Protein AF-A0A9X0DB29-F1 (afdb_monomer_lite)

Sequence (107 aa):
MKWLYVLFLCGLVLAENPDENEGIDDPDAYEGDMILTAAQRMAAEMGLDVDNPLGRGSTKNRQWPGGVMPYVVDSSLSRDSKAMAAIRAGMEEWTSKNLHHLQEKDK

Structure (mmCIF, N/CA/C/O backbone):
data_AF-A0A9X0DB29-F1
#
_entry.id   AF-A0A9X0DB29-F1
#
loop_
_atom_site.group_PDB
_atom_site.id
_atom_site.type_symbol
_atom_site.label_atom_id
_atom_site.label_alt_id
_atom_site.label_comp_id
_atom_site.label_asym_id
_atom_site.label_entity_id
_atom_site.label_seq_id
_atom_site.pdbx_PDB_ins_code
_atom_site.Cartn_x
_atom_site.Cartn_y
_atom_site.Cartn_z
_atom_site.occupancy
_atom_site.B_iso_or_equiv
_atom_site.auth_seq_id
_atom_site.auth_comp_id
_atom_site.auth_asym_id
_atom_site.auth_atom_id
_atom_site.pdbx_PDB_model_num
ATOM 1 N N . MET A 1 1 ? 35.358 18.752 32.724 1.00 56.19 1 MET A N 1
ATOM 2 C CA . MET A 1 1 ? 34.546 19.458 31.704 1.00 56.19 1 MET A CA 1
ATOM 3 C C . MET A 1 1 ? 34.746 18.956 30.269 1.00 56.19 1 MET A C 1
ATOM 5 O O . MET A 1 1 ? 33.756 18.856 29.568 1.00 56.19 1 MET A O 1
ATOM 9 N N . LYS A 1 2 ? 35.957 18.587 29.812 1.00 53.88 2 LYS A N 1
ATOM 10 C CA . LYS A 1 2 ? 36.180 18.052 28.442 1.00 53.88 2 LYS A CA 1
ATOM 11 C C . LYS A 1 2 ? 35.615 16.641 28.186 1.00 53.88 2 LYS A C 1
ATOM 13 O O . LYS A 1 2 ? 35.220 16.340 27.071 1.00 53.88 2 LYS A O 1
ATOM 18 N N . TRP A 1 3 ? 35.512 15.815 29.226 1.00 56.16 3 TRP A N 1
ATOM 19 C CA . TRP A 1 3 ? 35.056 14.419 29.140 1.00 56.16 3 TRP A CA 1
ATOM 20 C C . TRP A 1 3 ? 33.531 14.251 29.002 1.00 56.16 3 TRP A C 1
ATOM 22 O O . TRP A 1 3 ? 33.073 13.212 28.545 1.00 56.16 3 TRP A O 1
ATOM 32 N N . LEU A 1 4 ? 32.742 15.280 29.337 1.00 58.19 4 LEU A N 1
ATOM 33 C CA . LEU A 1 4 ? 31.280 15.257 29.178 1.00 58.19 4 LEU A CA 1
ATOM 34 C C . LEU A 1 4 ? 30.856 15.308 27.702 1.00 58.19 4 LEU A C 1
ATOM 36 O O . LEU A 1 4 ? 29.871 14.682 27.327 1.00 58.19 4 LEU A O 1
ATOM 40 N N . TYR A 1 5 ? 31.634 15.982 26.853 1.00 59.75 5 TYR A N 1
ATOM 41 C CA . TYR A 1 5 ? 31.369 16.048 25.414 1.00 59.75 5 TYR A CA 1
ATOM 42 C C . TYR A 1 5 ? 31.580 14.701 24.711 1.00 59.75 5 TYR A C 1
ATOM 44 O O . TYR A 1 5 ? 30.865 14.392 23.765 1.00 59.75 5 TYR A O 1
ATOM 52 N N . VAL A 1 6 ? 32.515 13.876 25.198 1.00 60.16 6 VAL A N 1
ATOM 53 C CA . VAL A 1 6 ? 32.784 12.538 24.642 1.00 60.16 6 VAL A CA 1
ATOM 54 C C . VAL A 1 6 ? 31.621 11.585 24.926 1.00 60.16 6 VAL A C 1
ATOM 56 O O . VAL A 1 6 ? 31.179 10.880 24.027 1.00 60.16 6 VAL A O 1
ATOM 59 N N . LEU A 1 7 ? 31.060 11.619 26.140 1.00 59.50 7 LEU A N 1
ATOM 60 C CA . LEU A 1 7 ? 29.885 10.812 26.492 1.00 59.50 7 LEU A CA 1
ATOM 61 C C . LEU A 1 7 ? 28.634 11.231 25.702 1.00 59.50 7 LEU A C 1
ATOM 63 O O . LEU A 1 7 ? 27.856 10.373 25.295 1.00 59.50 7 LEU A O 1
ATOM 67 N N . PHE A 1 8 ? 28.471 12.530 25.431 1.00 57.03 8 PHE A N 1
ATOM 68 C CA . PHE A 1 8 ? 27.362 13.039 24.619 1.00 57.03 8 PHE A CA 1
ATOM 69 C C . PHE A 1 8 ? 27.485 12.645 23.134 1.00 57.03 8 PHE A C 1
ATOM 71 O O . PHE A 1 8 ? 26.487 12.318 22.501 1.00 57.03 8 PHE A O 1
ATOM 78 N N . LEU A 1 9 ? 28.708 12.606 22.588 1.00 56.28 9 LEU A N 1
ATOM 79 C CA . LEU A 1 9 ? 28.974 12.151 21.216 1.00 56.28 9 LEU A CA 1
ATOM 80 C C . LEU A 1 9 ? 28.841 10.628 21.047 1.00 56.28 9 LEU A C 1
ATOM 82 O O . LEU A 1 9 ? 28.394 10.180 19.997 1.00 56.28 9 LEU A O 1
ATOM 86 N N . CYS A 1 10 ? 29.167 9.830 22.069 1.00 55.03 10 CYS A N 1
ATOM 87 C CA . CYS A 1 10 ? 28.974 8.375 22.030 1.00 55.03 10 CYS A CA 1
ATOM 88 C C . CYS A 1 10 ? 27.499 7.951 22.166 1.00 55.03 10 CYS A C 1
ATOM 90 O O . CYS A 1 10 ? 27.112 6.936 21.595 1.00 55.03 10 CYS A O 1
ATOM 92 N N . GLY A 1 11 ? 26.668 8.718 22.883 1.00 53.62 11 GLY A N 1
ATOM 93 C CA . GLY A 1 11 ? 25.247 8.393 23.074 1.00 53.62 11 GLY A CA 1
ATOM 94 C C . GLY A 1 11 ? 24.382 8.521 21.812 1.00 53.62 11 GLY A C 1
ATOM 95 O O . GLY A 1 11 ? 23.358 7.856 21.710 1.00 53.62 11 GLY A O 1
ATOM 96 N N . LEU A 1 12 ? 24.807 9.326 20.831 1.00 51.84 12 LEU A N 1
ATOM 97 C CA . LEU A 1 12 ? 24.099 9.524 19.557 1.00 51.84 12 LEU A CA 1
ATOM 98 C C . LEU A 1 12 ? 24.255 8.352 18.570 1.00 51.84 12 LEU A C 1
ATOM 100 O O . LEU A 1 12 ? 23.479 8.260 17.628 1.00 51.84 12 LEU A O 1
ATOM 104 N N . VAL A 1 13 ? 25.227 7.457 18.781 1.00 53.69 13 VAL A N 1
ATOM 105 C CA . VAL A 1 13 ? 25.532 6.337 17.865 1.00 53.69 13 VAL A CA 1
ATOM 106 C C . VAL A 1 13 ? 24.691 5.081 18.160 1.00 53.69 13 VAL A C 1
ATOM 108 O O . VAL A 1 13 ? 24.677 4.161 17.354 1.00 53.69 13 VAL A O 1
ATOM 111 N N . LEU A 1 14 ? 23.957 5.037 19.279 1.00 52.94 14 LEU A N 1
ATOM 112 C CA . LEU A 1 14 ? 23.179 3.858 19.702 1.00 52.94 14 LEU A CA 1
ATOM 113 C C . LEU A 1 14 ? 21.668 3.962 19.443 1.00 52.94 14 LEU A C 1
ATOM 115 O O . LEU A 1 14 ? 20.920 3.084 19.862 1.00 52.94 14 LEU A O 1
ATOM 119 N N . ALA A 1 15 ? 21.201 5.012 18.766 1.00 53.09 15 ALA A N 1
ATOM 120 C CA . ALA A 1 15 ? 19.841 5.043 18.237 1.00 53.09 15 ALA A CA 1
ATOM 121 C C . ALA A 1 15 ? 19.812 4.256 16.918 1.00 53.09 15 ALA A C 1
ATOM 123 O O . ALA A 1 15 ? 19.763 4.836 15.835 1.00 53.09 15 ALA A O 1
ATOM 124 N N . GLU A 1 16 ? 19.932 2.934 17.018 1.00 56.56 16 GLU A N 1
ATOM 125 C CA . GLU A 1 16 ? 19.624 2.041 15.906 1.00 56.56 16 GLU A CA 1
ATOM 126 C C . GLU A 1 16 ? 18.124 2.179 15.635 1.00 56.56 16 GLU A C 1
ATOM 128 O O . GLU A 1 16 ? 17.301 2.055 16.546 1.00 56.56 16 GLU A O 1
ATOM 133 N N . ASN A 1 17 ? 17.774 2.571 14.411 1.00 60.53 17 ASN A N 1
ATOM 134 C CA . ASN A 1 17 ? 16.380 2.601 13.996 1.00 60.53 17 ASN A CA 1
ATOM 135 C C . ASN A 1 17 ? 15.931 1.134 14.010 1.00 60.53 17 ASN A C 1
ATOM 137 O O . ASN A 1 17 ? 16.590 0.350 13.323 1.00 60.53 17 ASN A O 1
ATOM 141 N N . PRO A 1 18 ? 14.922 0.737 14.810 1.00 61.25 18 PRO A N 1
ATOM 142 C CA . PRO A 1 18 ? 14.460 -0.643 14.783 1.00 61.25 18 PRO A CA 1
ATOM 143 C C . PRO A 1 18 ? 14.124 -0.981 13.333 1.00 61.25 18 PRO A C 1
ATOM 145 O O . PRO A 1 18 ? 13.443 -0.196 12.666 1.00 61.25 18 PRO A O 1
ATOM 148 N N . ASP A 1 19 ? 14.685 -2.082 12.836 1.00 67.38 19 ASP A N 1
ATOM 149 C CA . ASP A 1 19 ? 14.372 -2.558 11.496 1.00 67.38 19 ASP A CA 1
ATOM 150 C C . ASP A 1 19 ? 12.856 -2.775 11.442 1.00 67.38 19 ASP A C 1
ATOM 152 O O . ASP A 1 19 ? 12.293 -3.473 12.288 1.00 67.38 19 ASP A O 1
ATOM 156 N N . GLU A 1 20 ? 12.181 -2.136 10.485 1.00 65.94 20 GLU A N 1
ATOM 157 C CA . GLU A 1 20 ? 10.734 -2.285 10.289 1.00 65.94 20 GLU A CA 1
ATOM 158 C C . GLU A 1 20 ? 10.350 -3.760 10.083 1.00 65.94 20 GLU A C 1
ATOM 160 O O . GLU A 1 20 ? 9.234 -4.167 10.408 1.00 65.94 20 GLU A O 1
ATOM 165 N N . ASN A 1 21 ? 11.314 -4.572 9.640 1.00 67.25 21 ASN A N 1
ATOM 166 C CA . ASN A 1 21 ? 11.162 -5.989 9.357 1.00 67.25 21 ASN A CA 1
ATOM 167 C C . ASN A 1 21 ? 11.760 -6.905 10.432 1.00 67.25 21 ASN A C 1
ATOM 169 O O . ASN A 1 21 ? 11.962 -8.095 10.180 1.00 67.25 21 ASN A O 1
ATOM 173 N N . GLU A 1 22 ? 12.069 -6.395 11.629 1.00 72.44 22 GLU A N 1
ATOM 174 C CA . GLU A 1 22 ? 12.617 -7.224 12.704 1.00 72.44 22 GLU A CA 1
ATOM 175 C C . GLU A 1 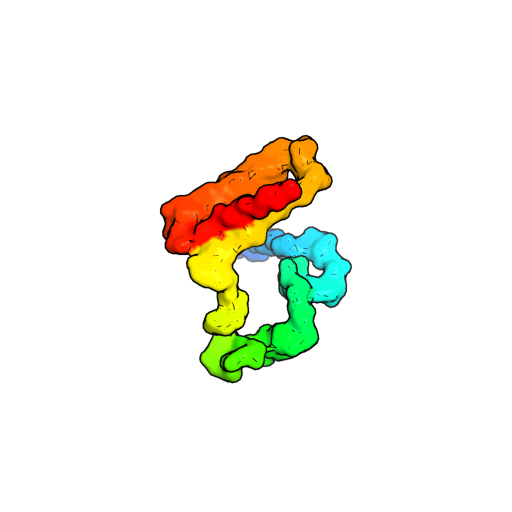22 ? 11.665 -8.397 13.030 1.00 72.44 22 GLU A C 1
ATOM 177 O O . GLU A 1 22 ? 10.541 -8.219 13.501 1.00 72.44 22 GLU A O 1
ATOM 182 N N . GLY A 1 23 ? 12.119 -9.627 12.760 1.00 73.12 23 GLY A N 1
ATOM 183 C CA . GLY A 1 23 ? 11.337 -10.853 12.961 1.00 73.12 23 GLY A CA 1
ATOM 184 C C . GLY A 1 23 ? 10.423 -11.258 11.796 1.00 73.12 23 GLY A C 1
ATOM 185 O O . GLY A 1 23 ? 9.742 -12.281 11.907 1.00 73.12 23 GLY A O 1
ATOM 186 N N . ILE A 1 24 ? 10.417 -10.512 10.685 1.00 72.31 24 ILE A N 1
ATOM 187 C CA . ILE A 1 24 ? 9.764 -10.908 9.432 1.00 72.31 24 ILE A CA 1
ATOM 188 C C . ILE A 1 24 ? 10.780 -11.676 8.584 1.00 72.31 24 ILE A C 1
ATOM 190 O O . ILE A 1 24 ? 11.591 -11.094 7.873 1.00 72.31 24 ILE A O 1
ATOM 194 N N . ASP A 1 25 ? 10.732 -13.004 8.678 1.00 77.75 25 ASP A N 1
ATOM 195 C CA . ASP A 1 25 ? 11.640 -13.914 7.966 1.00 77.75 25 ASP A CA 1
ATOM 196 C C . ASP A 1 25 ? 10.888 -14.629 6.826 1.00 77.75 25 ASP A C 1
ATOM 198 O O . ASP A 1 25 ? 10.845 -15.858 6.742 1.00 77.75 25 ASP A O 1
ATOM 202 N N . ASP A 1 26 ? 10.196 -13.847 5.987 1.00 84.88 26 ASP A N 1
ATOM 203 C CA . ASP A 1 26 ? 9.538 -14.355 4.780 1.00 84.88 26 ASP A CA 1
ATOM 204 C C . ASP A 1 26 ? 10.517 -14.290 3.593 1.00 84.88 26 ASP A C 1
ATOM 206 O O . ASP A 1 26 ? 10.796 -13.197 3.088 1.00 84.88 26 ASP A O 1
ATOM 210 N N . PRO A 1 27 ? 11.047 -15.433 3.112 1.00 84.00 27 PRO A N 1
ATOM 211 C CA . PRO A 1 27 ? 11.998 -15.445 2.003 1.00 84.00 27 PRO A CA 1
ATOM 212 C C . PRO A 1 27 ? 11.383 -14.988 0.672 1.00 84.00 27 PRO A C 1
ATOM 214 O O . PRO A 1 27 ? 12.125 -14.625 -0.246 1.00 84.00 27 PRO A O 1
ATOM 217 N N . ASP A 1 28 ? 10.052 -14.999 0.549 1.00 88.06 28 ASP A N 1
ATOM 218 C CA . ASP A 1 28 ? 9.351 -14.562 -0.657 1.00 88.06 28 ASP A CA 1
ATOM 219 C C . ASP A 1 28 ? 9.095 -13.045 -0.663 1.00 88.06 28 ASP A C 1
ATOM 221 O O . ASP A 1 28 ? 8.841 -12.465 -1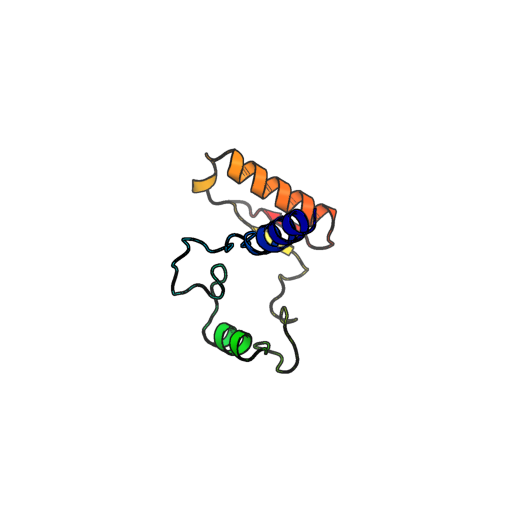.731 1.00 88.06 28 ASP A O 1
ATOM 225 N N . ALA A 1 29 ? 9.240 -12.377 0.487 1.00 89.19 29 ALA A N 1
ATOM 226 C CA . ALA A 1 29 ? 9.150 -10.929 0.597 1.00 89.19 29 ALA A CA 1
ATOM 227 C C . ALA A 1 29 ? 10.399 -10.241 0.016 1.00 89.19 29 ALA A C 1
ATOM 229 O O . ALA A 1 29 ? 11.531 -10.728 0.051 1.00 89.19 29 ALA A O 1
ATOM 230 N N . TYR A 1 30 ? 10.195 -9.105 -0.632 1.00 86.00 30 TYR A N 1
ATOM 231 C CA . TYR A 1 30 ? 11.238 -8.188 -1.071 1.00 86.00 30 TYR A CA 1
ATOM 232 C C . TYR A 1 30 ? 11.229 -7.000 -0.113 1.00 86.00 30 TYR A C 1
ATOM 234 O O . TYR A 1 30 ? 10.153 -6.492 0.181 1.00 86.00 30 TYR A O 1
ATOM 242 N N . GLU A 1 31 ? 12.401 -6.607 0.397 1.00 84.81 31 GLU A N 1
ATOM 243 C CA . GLU A 1 31 ? 12.542 -5.560 1.430 1.00 84.81 31 GLU A CA 1
ATOM 244 C C . GLU A 1 31 ? 11.682 -5.796 2.693 1.00 84.81 31 GLU A C 1
ATOM 246 O O . GLU A 1 31 ? 11.503 -4.882 3.483 1.00 84.81 31 GLU A O 1
ATOM 251 N N . GLY A 1 32 ? 11.206 -7.030 2.907 1.00 86.69 32 GLY A N 1
ATOM 252 C CA . GLY A 1 32 ? 10.456 -7.470 4.089 1.00 86.69 32 GLY A CA 1
ATOM 253 C C . GLY A 1 32 ? 8.930 -7.323 4.019 1.00 86.69 32 GLY A C 1
ATOM 254 O O . GLY A 1 32 ? 8.237 -8.026 4.747 1.00 86.69 32 GLY A O 1
ATOM 255 N N . ASP A 1 33 ? 8.382 -6.523 3.099 1.00 85.62 33 ASP A N 1
ATOM 256 C CA . ASP A 1 33 ? 6.949 -6.174 3.088 1.00 85.62 33 ASP A CA 1
ATOM 257 C C . ASP A 1 33 ? 6.255 -6.285 1.711 1.00 85.62 33 ASP A C 1
ATOM 259 O O . ASP A 1 33 ? 5.031 -6.148 1.609 1.00 85.62 33 ASP A O 1
ATOM 263 N N . MET A 1 34 ? 6.999 -6.581 0.639 1.00 87.56 34 MET A N 1
ATOM 264 C CA . MET A 1 34 ? 6.457 -6.662 -0.721 1.00 87.56 34 MET A CA 1
ATOM 265 C C . MET A 1 34 ? 6.543 -8.064 -1.324 1.00 87.56 34 MET A C 1
ATOM 267 O O . MET A 1 34 ? 7.623 -8.619 -1.502 1.00 87.56 34 MET A O 1
ATOM 271 N N . ILE A 1 35 ? 5.413 -8.592 -1.799 1.00 90.69 35 ILE A N 1
ATOM 272 C CA . ILE A 1 35 ? 5.407 -9.781 -2.664 1.00 90.69 35 ILE A CA 1
ATOM 273 C C . ILE A 1 35 ? 5.526 -9.344 -4.126 1.00 90.69 35 ILE A C 1
ATOM 275 O O . ILE A 1 35 ? 4.604 -8.758 -4.699 1.00 90.69 35 ILE A O 1
ATOM 279 N N . LEU A 1 36 ? 6.671 -9.644 -4.742 1.00 88.50 36 LEU A N 1
ATOM 280 C CA . LEU A 1 36 ? 6.983 -9.271 -6.122 1.00 88.50 36 LEU A CA 1
ATOM 281 C C . LEU A 1 36 ? 7.012 -10.486 -7.049 1.00 88.50 36 LEU A C 1
ATOM 283 O O . LEU A 1 36 ? 7.519 -11.552 -6.704 1.00 88.50 36 LEU A O 1
ATOM 287 N N . THR A 1 37 ? 6.563 -10.300 -8.291 1.00 89.25 37 THR A N 1
ATOM 288 C CA . THR A 1 37 ? 6.903 -11.249 -9.362 1.00 89.25 37 THR A CA 1
ATOM 289 C C . THR A 1 37 ? 8.413 -11.235 -9.628 1.00 89.25 37 THR A C 1
ATOM 291 O O . THR A 1 37 ? 9.082 -10.226 -9.400 1.00 89.25 37 THR A O 1
ATOM 294 N N . ALA A 1 38 ? 8.959 -12.316 -10.194 1.00 89.56 38 ALA A N 1
ATOM 295 C CA . ALA A 1 38 ? 10.390 -12.406 -10.507 1.00 89.56 38 ALA A CA 1
ATOM 296 C C . ALA A 1 38 ? 10.899 -11.232 -11.373 1.00 89.56 38 ALA A C 1
ATOM 298 O O . ALA A 1 38 ? 11.989 -10.716 -11.142 1.00 89.56 38 ALA A O 1
ATOM 299 N N . ALA A 1 39 ? 10.091 -10.767 -12.334 1.00 86.31 39 ALA A N 1
ATOM 300 C CA . ALA A 1 39 ? 10.438 -9.626 -13.180 1.00 86.31 39 ALA A CA 1
ATOM 301 C C . ALA A 1 39 ? 10.459 -8.295 -12.405 1.00 86.31 39 ALA A C 1
ATOM 303 O O . ALA A 1 39 ? 11.344 -7.475 -12.629 1.00 86.31 39 ALA A O 1
ATOM 304 N N . GLN A 1 40 ? 9.514 -8.087 -11.479 1.00 86.81 40 GLN A N 1
ATOM 305 C CA . GLN A 1 40 ? 9.492 -6.906 -10.605 1.00 86.81 40 GLN A CA 1
ATOM 306 C C . GLN A 1 40 ? 10.688 -6.880 -9.660 1.00 86.81 40 GLN A C 1
ATOM 308 O O . GLN A 1 40 ? 11.329 -5.841 -9.540 1.00 86.81 40 GLN A O 1
ATOM 313 N N . ARG A 1 41 ? 11.015 -8.022 -9.047 1.00 88.00 41 ARG A N 1
ATOM 314 C CA . ARG A 1 41 ? 12.178 -8.157 -8.164 1.00 88.00 41 ARG A CA 1
ATOM 315 C C . ARG A 1 41 ? 13.475 -7.836 -8.904 1.00 88.00 41 ARG A C 1
ATOM 317 O O . ARG A 1 41 ? 14.231 -6.979 -8.466 1.00 88.00 41 ARG A O 1
ATOM 324 N N . MET A 1 42 ? 13.673 -8.440 -10.078 1.00 87.81 42 MET A N 1
ATOM 325 C CA . MET A 1 42 ? 14.847 -8.172 -10.910 1.00 87.81 42 MET A CA 1
ATOM 326 C C . MET A 1 42 ? 14.941 -6.689 -11.310 1.00 87.81 42 MET A C 1
ATOM 328 O O . MET A 1 42 ? 16.018 -6.101 -11.256 1.00 87.81 42 MET A O 1
ATOM 332 N N . ALA A 1 43 ? 13.823 -6.065 -11.698 1.00 84.56 43 ALA A N 1
ATOM 333 C CA . ALA A 1 43 ? 13.805 -4.642 -12.028 1.00 84.56 43 ALA A CA 1
ATOM 334 C C . ALA A 1 43 ? 14.177 -3.773 -10.813 1.00 84.56 43 ALA A C 1
ATOM 336 O O . ALA A 1 43 ? 15.042 -2.906 -10.941 1.00 84.56 43 ALA A O 1
ATOM 337 N N . ALA A 1 44 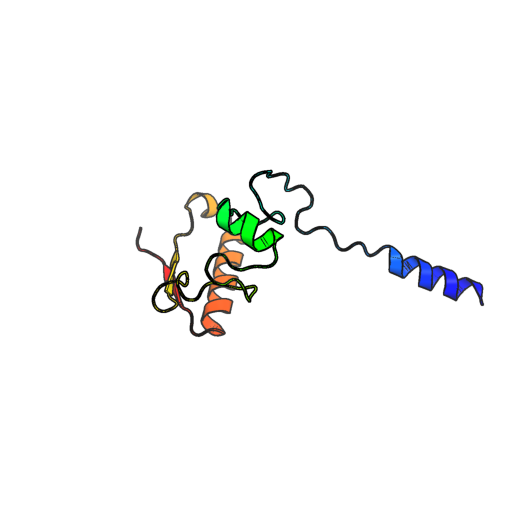? 13.603 -4.048 -9.637 1.00 84.75 44 ALA A N 1
ATOM 338 C CA . ALA A 1 44 ? 13.890 -3.322 -8.401 1.00 84.75 44 ALA A CA 1
ATOM 339 C C . ALA A 1 44 ? 15.378 -3.406 -8.007 1.00 84.75 44 ALA A C 1
ATOM 341 O O . ALA A 1 44 ? 16.005 -2.371 -7.755 1.00 84.75 44 ALA A O 1
ATOM 342 N N . GLU A 1 45 ? 15.965 -4.607 -8.062 1.00 86.06 45 GLU A N 1
ATOM 343 C CA . GLU A 1 45 ? 17.385 -4.858 -7.769 1.00 86.06 45 GLU A CA 1
ATOM 344 C C . GLU A 1 45 ? 18.324 -4.116 -8.732 1.00 86.06 45 GLU A C 1
ATOM 346 O O . GLU A 1 45 ? 19.370 -3.606 -8.330 1.00 86.06 45 GLU A O 1
ATOM 351 N N . MET A 1 46 ? 17.935 -3.991 -10.004 1.00 84.75 46 MET A N 1
ATOM 352 C CA . MET A 1 46 ? 18.690 -3.234 -11.008 1.00 84.75 46 MET A CA 1
ATOM 353 C C . MET A 1 46 ? 18.417 -1.720 -10.967 1.00 84.75 46 MET A C 1
ATOM 355 O O . MET A 1 46 ? 19.010 -0.966 -11.740 1.00 84.75 46 MET A O 1
ATOM 359 N N . GLY A 1 47 ? 17.535 -1.253 -10.076 1.00 78.44 47 GLY A N 1
ATOM 360 C CA . GLY A 1 47 ? 17.123 0.148 -9.991 1.00 78.44 47 GLY A CA 1
ATOM 361 C C . GLY A 1 47 ? 16.301 0.631 -11.187 1.00 78.44 47 GLY A C 1
ATOM 362 O O . GLY A 1 47 ? 16.343 1.817 -11.518 1.00 78.44 47 GLY A O 1
ATOM 363 N N . LEU A 1 48 ? 15.584 -0.291 -11.824 1.00 77.19 48 LEU A N 1
ATOM 364 C CA . LEU A 1 48 ? 14.746 -0.098 -13.000 1.00 77.19 48 LEU A CA 1
ATOM 365 C C . LEU A 1 48 ? 13.262 -0.239 -12.633 1.00 77.19 48 LEU A C 1
ATOM 367 O O . LEU A 1 48 ? 12.902 -0.662 -11.534 1.00 77.19 48 LEU A O 1
ATOM 371 N N . ASP A 1 49 ? 12.399 0.058 -13.596 1.00 73.69 49 ASP A N 1
ATOM 372 C CA . ASP A 1 49 ? 10.979 -0.265 -13.562 1.00 73.69 49 ASP A CA 1
ATOM 373 C C . ASP A 1 49 ? 10.683 -1.323 -14.644 1.00 73.69 49 ASP A C 1
ATOM 375 O O . ASP A 1 49 ? 11.295 -1.324 -15.715 1.00 73.69 49 ASP A O 1
ATOM 379 N N . VAL A 1 50 ? 9.759 -2.249 -14.364 1.00 70.44 50 VAL A N 1
ATOM 380 C CA . VAL A 1 50 ? 9.443 -3.408 -15.223 1.00 70.44 50 VAL A CA 1
ATOM 381 C C . VAL A 1 50 ? 9.048 -2.976 -16.627 1.00 70.44 50 VAL A C 1
ATOM 383 O O . VAL A 1 50 ? 9.397 -3.641 -17.600 1.00 70.44 50 VAL A O 1
ATOM 386 N N . ASP A 1 51 ? 8.346 -1.847 -16.722 1.00 72.06 51 ASP A N 1
ATOM 387 C CA . ASP A 1 51 ? 7.842 -1.321 -17.987 1.00 72.06 51 ASP A CA 1
ATOM 388 C C . ASP A 1 51 ? 8.590 -0.032 -18.418 1.00 72.06 51 ASP A C 1
ATOM 390 O O . ASP A 1 51 ? 8.258 0.553 -19.452 1.00 72.06 51 ASP A O 1
ATOM 394 N N . ASN A 1 52 ? 9.596 0.428 -17.654 1.00 68.38 52 ASN A N 1
ATOM 395 C CA . ASN A 1 52 ? 10.376 1.634 -17.959 1.00 68.38 52 ASN A CA 1
ATOM 396 C C . ASN A 1 52 ? 11.844 1.538 -17.473 1.00 68.38 52 ASN A C 1
ATOM 398 O O . ASN A 1 52 ? 12.127 1.680 -16.285 1.00 68.38 52 ASN A O 1
ATOM 402 N N . PRO A 1 53 ? 12.828 1.421 -18.379 1.00 66.56 53 PRO A N 1
ATOM 403 C CA . PRO A 1 53 ? 14.235 1.267 -18.005 1.00 66.56 53 PRO A CA 1
ATOM 404 C C . PRO A 1 53 ? 14.895 2.541 -17.434 1.00 66.56 53 PRO A C 1
ATOM 406 O O . PRO A 1 53 ? 16.082 2.517 -17.127 1.00 66.56 53 PRO A O 1
ATOM 409 N N . LEU A 1 54 ? 14.178 3.666 -17.315 1.00 64.75 54 LEU A N 1
ATOM 410 C CA . LEU A 1 54 ? 14.724 4.951 -16.847 1.00 64.75 54 LEU A CA 1
ATOM 411 C C . LEU A 1 54 ? 13.929 5.564 -15.680 1.00 64.75 54 LEU A C 1
ATOM 413 O O . LEU A 1 54 ? 13.733 6.779 -15.629 1.00 64.75 54 LEU A O 1
ATOM 417 N N . GLY A 1 55 ? 13.459 4.758 -14.726 1.00 61.16 55 GLY A N 1
ATOM 418 C CA . GLY A 1 55 ? 12.818 5.291 -13.523 1.00 61.16 55 GLY A CA 1
ATOM 419 C C . GLY A 1 55 ? 12.627 4.274 -12.405 1.00 61.16 55 GLY A C 1
ATOM 420 O O . GLY A 1 55 ? 12.644 3.073 -12.637 1.00 61.16 55 GLY A O 1
ATOM 421 N N . ARG A 1 56 ? 12.417 4.789 -11.190 1.00 60.38 56 ARG A N 1
ATOM 422 C CA . ARG A 1 56 ? 11.854 4.058 -10.049 1.00 60.38 56 ARG A CA 1
ATOM 423 C C . ARG A 1 56 ? 10.435 4.586 -9.823 1.00 60.38 56 ARG A C 1
ATOM 425 O O . ARG A 1 56 ? 10.259 5.803 -9.762 1.00 60.38 56 ARG A O 1
ATOM 432 N N . GLY A 1 57 ? 9.435 3.713 -9.719 1.00 62.69 57 GLY A N 1
ATOM 433 C CA . GLY A 1 57 ? 8.062 4.114 -9.392 1.00 62.69 57 GLY A CA 1
ATOM 434 C C . GLY A 1 57 ? 6.974 3.225 -9.994 1.00 62.69 57 GLY A C 1
ATOM 435 O O . GLY A 1 57 ? 7.252 2.277 -10.717 1.00 62.69 57 GLY A O 1
ATOM 436 N N . SER A 1 58 ? 5.716 3.552 -9.679 1.00 59.88 58 SER A N 1
ATOM 437 C CA . SER A 1 58 ? 4.535 2.881 -10.234 1.00 59.88 58 SER A CA 1
ATOM 438 C C . SER A 1 58 ? 4.468 3.060 -11.750 1.00 59.88 58 SER A C 1
ATOM 440 O O . SER A 1 58 ? 4.404 4.184 -12.255 1.00 59.88 58 SER A O 1
ATOM 442 N N . THR A 1 59 ? 4.356 1.949 -12.470 1.00 67.56 59 THR A N 1
ATOM 443 C CA . THR A 1 59 ? 4.084 1.930 -13.909 1.00 67.56 59 THR A CA 1
ATOM 444 C C . THR A 1 59 ? 2.742 2.604 -14.204 1.00 67.56 59 THR A C 1
ATOM 446 O O . THR A 1 59 ? 1.729 2.330 -13.555 1.00 67.56 59 THR A O 1
ATOM 449 N N . LYS A 1 60 ? 2.699 3.480 -15.219 1.00 66.31 60 LYS A N 1
ATOM 450 C CA . LYS A 1 60 ? 1.463 4.177 -15.645 1.00 66.31 60 LYS A CA 1
ATOM 451 C C . LYS A 1 60 ? 0.315 3.218 -15.992 1.00 66.31 60 LYS A C 1
ATOM 453 O O . LYS A 1 60 ? -0.843 3.604 -15.917 1.00 66.31 60 LYS A O 1
ATOM 458 N N . ASN A 1 61 ? 0.633 1.973 -16.344 1.00 75.31 61 ASN A N 1
ATOM 459 C CA . ASN A 1 61 ? -0.331 0.977 -16.810 1.00 75.31 61 ASN A CA 1
ATOM 460 C C . ASN A 1 61 ? -0.761 -0.032 -15.732 1.00 75.31 61 ASN A C 1
ATOM 462 O O . ASN A 1 61 ? -1.503 -0.958 -16.050 1.00 75.31 61 ASN A O 1
ATOM 466 N N . ARG A 1 62 ? -0.307 0.112 -14.479 1.00 79.31 62 ARG A N 1
ATOM 467 C CA . ARG A 1 62 ? -0.693 -0.787 -13.369 1.00 79.31 62 ARG A CA 1
ATOM 468 C C . ARG A 1 62 ? -1.347 -0.060 -12.199 1.00 79.31 62 ARG A C 1
ATOM 470 O O . ARG A 1 62 ? -1.397 -0.570 -11.086 1.00 79.31 62 ARG A O 1
ATOM 477 N N . GLN A 1 63 ? -1.857 1.136 -12.460 1.00 84.19 63 GLN A N 1
ATOM 478 C CA . GLN A 1 63 ? -2.681 1.877 -11.516 1.00 84.19 63 GLN A CA 1
ATOM 479 C C . GLN A 1 63 ? -4.085 1.274 -11.457 1.00 84.19 63 GLN A C 1
ATOM 481 O O . GLN A 1 63 ? -4.587 0.730 -12.443 1.00 84.19 63 GLN A O 1
ATOM 486 N N . TRP A 1 64 ? -4.749 1.424 -10.314 1.00 86.62 64 TRP A N 1
ATOM 487 C CA . TRP A 1 64 ? -6.165 1.100 -10.207 1.00 86.62 64 TRP A CA 1
ATOM 488 C C . TRP A 1 64 ? -6.988 1.949 -11.193 1.00 86.62 64 TRP A C 1
ATOM 490 O O . TRP A 1 64 ? -6.803 3.172 -11.233 1.00 86.62 64 TRP A O 1
ATOM 500 N N . PRO A 1 65 ? -7.894 1.346 -11.988 1.00 87.81 65 PRO A N 1
ATOM 501 C CA . PRO A 1 65 ? -8.697 2.080 -12.960 1.00 87.81 65 PRO A CA 1
ATOM 502 C C . PRO A 1 65 ? -9.454 3.248 -12.320 1.00 87.81 65 PRO A C 1
ATOM 504 O O . PRO A 1 65 ? -10.133 3.087 -11.308 1.00 87.81 65 PRO A O 1
ATOM 507 N N . GLY A 1 66 ? -9.313 4.442 -12.900 1.00 87.12 66 GLY A N 1
ATOM 508 C CA . GLY A 1 66 ? -9.951 5.660 -12.388 1.00 87.12 66 GLY A CA 1
ATOM 509 C C . GLY A 1 66 ? -9.470 6.104 -11.001 1.00 87.12 66 GLY A C 1
ATOM 510 O O . GLY A 1 66 ? -10.127 6.940 -10.389 1.00 87.12 66 GLY A O 1
ATOM 511 N N . GLY A 1 67 ? -8.367 5.546 -10.485 1.00 86.38 67 GLY A N 1
ATOM 512 C CA . GLY A 1 67 ? -7.897 5.817 -9.125 1.00 86.38 67 GLY A CA 1
ATOM 513 C C . GLY A 1 67 ? -8.808 5.241 -8.036 1.00 86.38 67 GLY A C 1
ATOM 514 O O . GLY A 1 67 ? -8.747 5.700 -6.895 1.00 86.38 67 GLY A O 1
ATOM 515 N N . VAL A 1 68 ? -9.661 4.266 -8.379 1.00 90.06 68 VAL A N 1
ATOM 516 C CA . VAL A 1 68 ? -10.575 3.608 -7.440 1.00 90.06 68 VAL A CA 1
ATOM 517 C C . VAL A 1 68 ? -9.998 2.263 -7.027 1.00 90.06 68 VAL A C 1
ATOM 519 O O . VAL A 1 68 ? -9.918 1.347 -7.842 1.00 90.06 68 VAL A O 1
ATOM 522 N N . MET A 1 69 ? -9.620 2.133 -5.758 1.00 91.81 69 MET A N 1
ATOM 523 C CA . MET A 1 69 ? -9.138 0.876 -5.193 1.00 91.81 69 MET A CA 1
ATOM 524 C C . MET A 1 69 ? -10.295 0.159 -4.490 1.00 91.81 69 MET A C 1
ATOM 526 O O . MET A 1 69 ? -10.749 0.612 -3.434 1.00 91.81 69 MET A O 1
ATOM 530 N N . PRO A 1 70 ? -10.799 -0.949 -5.052 1.00 93.06 70 PRO A N 1
ATOM 531 C CA . PRO A 1 70 ? -11.886 -1.667 -4.432 1.00 93.06 70 PRO A CA 1
ATOM 532 C C . PRO A 1 70 ? -11.346 -2.645 -3.381 1.00 93.06 70 PRO A C 1
ATOM 534 O O . PRO A 1 70 ? -10.377 -3.361 -3.639 1.00 93.06 70 PRO A O 1
ATOM 537 N N . TYR A 1 71 ? -11.981 -2.710 -2.215 1.00 92.88 71 TYR A N 1
ATOM 538 C CA . TYR A 1 71 ? -11.481 -3.492 -1.084 1.00 92.88 71 TYR A CA 1
ATOM 539 C C . TYR A 1 71 ? -12.579 -4.311 -0.398 1.00 92.88 71 TYR A C 1
ATOM 541 O O . TYR A 1 71 ? -13.772 -4.046 -0.543 1.00 92.88 71 TYR A O 1
ATOM 549 N N . VAL A 1 72 ? -12.142 -5.313 0.365 1.00 94.06 72 VAL A N 1
ATOM 550 C CA . VAL A 1 72 ? -12.941 -6.045 1.354 1.00 94.06 72 VAL A CA 1
ATOM 551 C C . VAL A 1 72 ? -12.057 -6.233 2.579 1.00 94.06 72 VAL A C 1
ATOM 553 O O . VAL A 1 72 ? -10.903 -6.634 2.442 1.00 94.06 72 VAL A O 1
ATOM 556 N N . VAL A 1 73 ? -12.589 -5.967 3.772 1.00 92.12 73 VAL A N 1
ATOM 557 C CA . VAL A 1 73 ? -11.905 -6.346 5.013 1.00 92.12 73 VAL A CA 1
ATOM 558 C C . VAL A 1 73 ? -12.293 -7.776 5.368 1.00 92.12 73 VAL A C 1
ATOM 560 O O . VAL A 1 73 ? -13.479 -8.088 5.541 1.00 92.12 73 VAL A O 1
ATOM 563 N N . ASP A 1 74 ? -11.289 -8.650 5.443 1.00 93.56 74 ASP A N 1
ATOM 564 C CA . ASP A 1 74 ? -11.506 -10.062 5.726 1.00 93.56 74 ASP A CA 1
ATOM 565 C C . ASP A 1 74 ? -12.199 -10.260 7.083 1.00 93.56 74 ASP A C 1
ATOM 567 O O . ASP A 1 74 ? -11.942 -9.561 8.067 1.00 93.56 74 ASP A O 1
ATOM 571 N N . SER A 1 75 ? -13.111 -11.231 7.140 1.00 92.38 75 SER A N 1
ATOM 572 C CA . SER A 1 75 ? -13.908 -11.487 8.342 1.00 92.38 75 SER A CA 1
ATOM 573 C C . SER A 1 75 ? -13.075 -11.909 9.557 1.00 92.38 75 SER A C 1
ATOM 575 O O . SER A 1 75 ? -13.522 -11.695 10.686 1.00 92.38 75 SER A O 1
ATOM 577 N N . SER A 1 76 ? -11.866 -12.441 9.355 1.00 95.25 76 SER A N 1
ATOM 578 C CA . SER A 1 76 ? -10.922 -12.760 10.433 1.00 95.25 76 SER A CA 1
ATOM 579 C C . SER A 1 76 ? -10.565 -11.540 11.288 1.00 95.25 76 SER A C 1
ATOM 581 O O . SER A 1 76 ? -10.415 -11.672 12.502 1.00 95.25 76 SER A O 1
ATOM 583 N N . LEU A 1 77 ? -10.545 -10.342 10.695 1.00 93.50 77 LEU A N 1
ATOM 584 C CA . LEU A 1 77 ? -10.255 -9.085 11.389 1.00 93.50 77 LEU A CA 1
ATOM 585 C C . LEU A 1 77 ? -11.476 -8.491 12.104 1.00 93.50 77 LEU A C 1
ATOM 587 O O . LEU A 1 77 ? -11.332 -7.590 12.923 1.00 93.50 77 LEU A O 1
ATOM 591 N N . SER A 1 78 ? -12.685 -9.010 11.858 1.00 88.88 78 SER A N 1
ATOM 592 C CA . SER A 1 78 ? -13.934 -8.420 12.373 1.00 88.88 78 SER A CA 1
ATOM 593 C C . SER A 1 78 ? -14.016 -8.329 13.900 1.00 88.88 78 SER A C 1
ATOM 595 O O . SER A 1 78 ? -14.744 -7.487 14.428 1.00 88.88 78 SER A O 1
ATOM 597 N N . ARG A 1 79 ? -13.287 -9.195 14.615 1.00 93.31 79 ARG A N 1
ATOM 598 C CA . ARG A 1 79 ? -13.250 -9.227 16.085 1.00 93.31 79 ARG A CA 1
ATOM 599 C C . ARG A 1 79 ? -12.116 -8.394 16.680 1.00 93.31 79 ARG A C 1
ATOM 601 O O . ARG A 1 79 ? -12.124 -8.173 17.889 1.00 93.31 79 ARG A O 1
ATOM 608 N N . ASP A 1 80 ? -11.178 -7.923 15.863 1.00 96.44 80 ASP A N 1
ATOM 609 C CA . ASP A 1 80 ? -10.103 -7.043 16.307 1.00 96.44 80 ASP A CA 1
ATOM 610 C C . ASP A 1 80 ? -10.516 -5.581 16.116 1.00 96.44 80 ASP A C 1
ATOM 612 O O . ASP A 1 80 ? -10.372 -4.977 15.052 1.00 96.44 80 ASP A O 1
ATOM 616 N N . SER A 1 81 ? -11.054 -4.994 17.184 1.00 95.00 81 SER A N 1
ATOM 617 C CA . SER A 1 81 ? -11.514 -3.607 17.164 1.00 95.00 81 SER A CA 1
ATOM 618 C C . SER A 1 81 ? -10.388 -2.603 16.914 1.00 95.00 81 SER A C 1
ATOM 620 O O . SER A 1 81 ? -10.653 -1.546 16.341 1.00 95.00 81 SER A O 1
ATOM 622 N N . LYS A 1 82 ? -9.145 -2.917 17.305 1.00 96.19 82 LYS A N 1
ATOM 623 C CA . LYS A 1 82 ? -7.995 -2.033 17.089 1.00 96.19 82 LYS A CA 1
ATOM 624 C C . LYS A 1 82 ? -7.571 -2.060 15.627 1.00 96.19 82 LYS A C 1
ATOM 626 O O . LYS A 1 82 ? -7.432 -0.992 15.035 1.00 96.19 82 LYS A O 1
ATOM 631 N N . ALA A 1 83 ? -7.440 -3.250 15.041 1.00 94.44 83 ALA A N 1
ATOM 632 C CA . ALA A 1 83 ? -7.114 -3.399 13.625 1.00 94.44 83 ALA A CA 1
ATOM 633 C C . ALA A 1 83 ? -8.183 -2.738 12.741 1.00 94.44 83 ALA A C 1
ATOM 635 O O . ALA A 1 83 ? -7.861 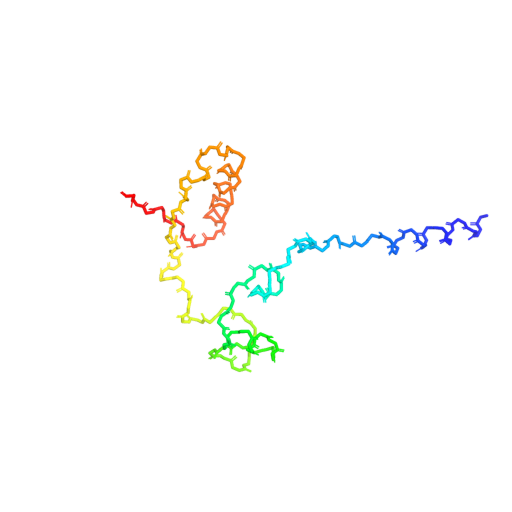-1.932 11.870 1.00 94.44 83 ALA A O 1
ATOM 636 N N . MET A 1 84 ? -9.465 -2.989 13.026 1.00 95.88 84 MET A N 1
ATOM 637 C CA . MET A 1 84 ? -10.574 -2.374 12.290 1.00 95.88 84 MET A CA 1
ATOM 638 C C . MET A 1 84 ? -10.577 -0.843 12.395 1.00 95.88 84 MET A C 1
ATOM 640 O O . MET A 1 84 ? -10.851 -0.164 11.405 1.00 95.88 84 MET A O 1
ATOM 644 N N . ALA A 1 85 ? -10.280 -0.289 13.575 1.00 96.00 85 ALA A N 1
ATOM 645 C CA . ALA A 1 85 ? -10.188 1.157 13.762 1.00 96.00 85 ALA A CA 1
ATOM 646 C C . ALA A 1 85 ? -9.007 1.759 12.986 1.00 96.00 85 ALA A C 1
ATOM 648 O O . ALA A 1 85 ? -9.183 2.775 12.318 1.00 96.00 85 ALA A O 1
ATOM 649 N N . ALA A 1 86 ? -7.836 1.116 13.027 1.00 95.94 86 ALA A N 1
ATOM 650 C CA . ALA A 1 86 ? -6.645 1.571 12.313 1.00 95.94 86 ALA A CA 1
ATOM 651 C C . ALA A 1 86 ? -6.843 1.549 10.789 1.00 95.94 86 ALA A C 1
ATOM 653 O O . ALA A 1 86 ? -6.550 2.539 10.120 1.00 95.94 86 ALA A O 1
ATOM 654 N N . ILE A 1 87 ? -7.416 0.465 10.251 1.00 93.81 87 ILE A N 1
ATOM 655 C CA . ILE A 1 87 ? -7.737 0.345 8.822 1.00 93.81 87 ILE A CA 1
ATOM 656 C C . ILE A 1 87 ? -8.674 1.479 8.398 1.00 93.81 87 ILE A C 1
ATOM 658 O O . ILE A 1 87 ? -8.386 2.192 7.440 1.00 93.81 87 ILE A O 1
ATOM 662 N N . ARG A 1 88 ? -9.769 1.701 9.136 1.00 93.50 88 ARG A N 1
ATOM 663 C CA . ARG A 1 88 ? -10.728 2.773 8.825 1.00 93.50 88 ARG A CA 1
ATOM 664 C C . ARG A 1 88 ? -10.090 4.156 8.876 1.00 93.50 88 ARG A C 1
ATOM 666 O O . ARG A 1 88 ? -10.260 4.912 7.928 1.00 93.50 88 ARG A O 1
ATOM 673 N N . ALA A 1 89 ? -9.311 4.449 9.916 1.00 94.62 89 ALA A N 1
ATOM 674 C CA . ALA A 1 89 ? -8.623 5.730 10.043 1.00 94.62 89 ALA A CA 1
ATOM 675 C C . ALA A 1 89 ? -7.663 5.987 8.868 1.00 94.62 89 ALA A C 1
ATOM 677 O O . ALA A 1 89 ? -7.679 7.074 8.294 1.00 94.62 89 ALA A O 1
ATOM 678 N N . GLY A 1 90 ? -6.887 4.978 8.455 1.00 92.44 90 GLY A N 1
ATOM 679 C CA . GLY A 1 90 ? -5.997 5.093 7.296 1.00 92.44 90 GLY A CA 1
ATOM 680 C C . GLY A 1 90 ? -6.758 5.320 5.985 1.00 92.44 90 GLY A C 1
ATOM 681 O O . GLY A 1 90 ? -6.377 6.170 5.180 1.00 92.44 90 GLY A O 1
ATOM 682 N N . MET A 1 91 ? -7.874 4.611 5.785 1.00 92.00 91 MET A N 1
ATOM 683 C CA . MET A 1 91 ? -8.728 4.785 4.604 1.00 92.00 91 MET A CA 1
ATOM 684 C C . MET A 1 91 ? -9.400 6.169 4.559 1.00 92.00 91 MET A C 1
ATOM 686 O O . MET A 1 91 ? -9.476 6.791 3.493 1.00 92.00 91 MET A O 1
ATOM 690 N N . GLU A 1 92 ? -9.863 6.671 5.704 1.00 91.56 92 GLU A N 1
ATOM 691 C CA . GLU A 1 92 ? -10.436 8.015 5.845 1.00 91.56 92 GLU A CA 1
ATOM 692 C C . GLU A 1 92 ? -9.391 9.098 5.563 1.00 91.56 92 GLU A C 1
ATOM 694 O O . GLU A 1 92 ? -9.639 10.010 4.768 1.00 91.56 92 GLU A O 1
ATOM 699 N N . GLU A 1 93 ? -8.198 8.975 6.152 1.00 91.69 93 GLU A N 1
ATOM 700 C CA . GLU A 1 93 ? -7.095 9.899 5.905 1.00 91.69 93 GLU A CA 1
ATOM 701 C C . GLU A 1 93 ? -6.743 9.944 4.415 1.00 91.69 93 GLU A C 1
ATOM 703 O O . GLU A 1 93 ? -6.700 11.031 3.828 1.00 91.69 93 GLU A O 1
ATOM 708 N N . TRP A 1 94 ? -6.564 8.777 3.790 1.00 87.44 94 TRP A N 1
ATOM 709 C CA . TRP A 1 94 ? -6.237 8.676 2.373 1.00 87.44 94 TRP A CA 1
ATOM 710 C C . TRP A 1 94 ? -7.283 9.366 1.493 1.00 87.44 94 TRP A C 1
ATOM 712 O O . TRP A 1 94 ? -6.927 10.194 0.653 1.00 87.44 94 TRP A O 1
ATOM 722 N N . THR A 1 95 ? -8.565 9.077 1.724 1.00 86.75 95 THR A N 1
ATOM 723 C CA . THR A 1 95 ? -9.676 9.618 0.923 1.00 86.75 95 THR A CA 1
ATOM 724 C C . THR A 1 95 ? -9.858 11.122 1.135 1.00 86.75 95 THR A C 1
ATOM 726 O O . THR A 1 95 ? -10.227 11.837 0.210 1.00 86.75 95 THR A O 1
ATOM 729 N N . SE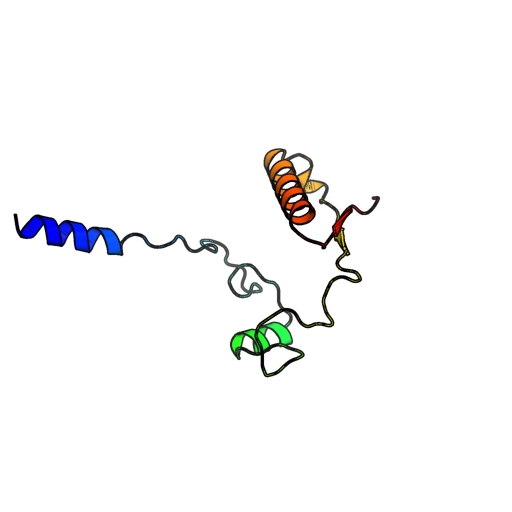R A 1 96 ? -9.583 11.631 2.340 1.00 88.12 96 SER A N 1
ATOM 730 C CA . SER A 1 96 ? -9.721 13.064 2.639 1.00 88.12 96 SER A CA 1
ATOM 731 C C . SER A 1 96 ? -8.634 13.932 1.996 1.00 88.12 96 SER A C 1
ATOM 733 O O . SER A 1 96 ? -8.874 15.105 1.706 1.00 88.12 96 SER A O 1
ATOM 735 N N . LYS A 1 97 ? -7.437 13.372 1.780 1.00 87.00 97 LYS A N 1
ATOM 736 C CA . LYS A 1 97 ? -6.258 14.113 1.306 1.00 87.00 97 LYS A CA 1
ATOM 737 C C . LYS A 1 97 ? -5.957 13.910 -0.176 1.00 87.00 97 LYS A C 1
ATOM 739 O O . LYS A 1 97 ? -5.196 14.694 -0.741 1.00 87.00 97 LYS A O 1
ATOM 744 N N . ASN A 1 98 ? -6.527 12.884 -0.804 1.00 78.62 98 ASN A N 1
ATOM 745 C CA . ASN A 1 98 ? -6.193 12.495 -2.171 1.00 78.62 98 ASN A CA 1
ATOM 746 C C . ASN A 1 98 ? -7.428 12.449 -3.076 1.00 78.62 98 ASN A C 1
ATOM 748 O O . ASN A 1 98 ? -8.555 12.286 -2.627 1.00 78.62 98 ASN A O 1
ATOM 752 N N . LEU A 1 99 ? -7.192 12.539 -4.387 1.00 71.94 99 LEU A N 1
ATOM 753 C CA . LEU A 1 99 ? -8.229 12.358 -5.412 1.00 71.94 99 LEU A CA 1
ATOM 754 C C . LEU A 1 99 ? -8.579 10.876 -5.654 1.00 71.94 99 LEU A C 1
ATOM 756 O O . LEU A 1 99 ? -9.472 10.581 -6.443 1.00 71.94 99 LEU A O 1
ATOM 760 N N . HIS A 1 100 ? -7.853 9.946 -5.027 1.00 75.00 100 HIS A N 1
ATOM 761 C CA . HIS A 1 100 ? -8.082 8.506 -5.147 1.00 75.00 100 HIS A CA 1
ATOM 762 C C . HIS A 1 100 ? -9.156 8.061 -4.157 1.00 75.00 100 HIS A C 1
ATOM 764 O O . HIS A 1 100 ? -9.188 8.525 -3.017 1.00 75.00 100 HIS A O 1
ATOM 770 N N . HIS A 1 101 ? -10.006 7.130 -4.584 1.00 82.56 101 HIS A N 1
ATOM 771 C CA . HIS A 1 101 ? -11.156 6.690 -3.804 1.00 82.56 101 HIS A CA 1
ATOM 772 C C . HIS A 1 101 ? -11.041 5.218 -3.414 1.00 82.56 101 HIS A C 1
ATOM 774 O O . HIS A 1 101 ? -10.627 4.373 -4.209 1.00 82.56 101 HIS A O 1
ATOM 780 N N . LEU A 1 102 ? -11.433 4.913 -2.182 1.00 85.25 102 LEU A N 1
ATOM 781 C CA . LEU A 1 102 ? -11.516 3.556 -1.662 1.00 85.25 102 LEU A CA 1
ATOM 782 C C . LEU A 1 102 ? -12.974 3.119 -1.695 1.00 85.25 102 LEU A C 1
ATOM 784 O O . LEU A 1 102 ? -13.822 3.771 -1.092 1.00 85.25 102 LEU A O 1
ATOM 788 N N . GLN A 1 103 ? -13.262 2.021 -2.391 1.00 87.88 103 GLN A N 1
ATOM 789 C CA . GLN A 1 103 ? -14.629 1.530 -2.553 1.00 87.88 103 GLN A CA 1
ATOM 790 C C . GLN A 1 103 ? -14.779 0.151 -1.908 1.00 87.88 103 GLN A C 1
ATOM 792 O O . GLN A 1 103 ? -14.177 -0.821 -2.363 1.00 87.88 103 GLN A O 1
ATOM 797 N N . GLU A 1 104 ? -15.597 0.053 -0.861 1.00 87.31 104 GLU A N 1
ATOM 798 C CA . GLU A 1 104 ? -15.942 -1.247 -0.286 1.00 87.31 104 GLU A CA 1
ATOM 799 C C . GLU A 1 104 ? -16.787 -2.029 -1.299 1.00 87.31 104 GLU A C 1
ATOM 801 O O . GLU A 1 104 ? -17.717 -1.481 -1.898 1.00 87.31 104 GLU A O 1
ATOM 806 N N . LYS A 1 105 ? -16.437 -3.295 -1.539 1.00 85.88 105 LYS A N 1
ATOM 807 C CA . LYS A 1 105 ? -17.277 -4.186 -2.342 1.00 85.88 105 LYS A CA 1
ATOM 808 C C . LYS A 1 105 ? -18.364 -4.788 -1.458 1.00 85.88 105 LYS A C 1
ATOM 810 O O . LYS A 1 105 ? -18.066 -5.283 -0.371 1.00 85.88 105 LYS A O 1
ATOM 815 N N . ASP A 1 106 ? -19.590 -4.809 -1.969 1.00 75.00 106 ASP A N 1
ATOM 816 C CA . ASP A 1 106 ? -20.669 -5.590 -1.369 1.00 75.00 106 ASP A CA 1
ATOM 817 C C . ASP A 1 106 ? -20.250 -7.071 -1.306 1.00 75.00 106 ASP A C 1
ATOM 819 O O . ASP A 1 106 ? -19.681 -7.602 -2.267 1.00 75.00 106 ASP A O 1
ATOM 823 N N . LYS A 1 107 ? -20.470 -7.701 -0.146 1.00 58.28 107 LYS A N 1
ATOM 824 C CA . LYS A 1 107 ? -20.142 -9.113 0.106 1.00 58.28 107 LYS A CA 1
ATOM 825 C C . LYS A 1 107 ? -21.096 -10.069 -0.596 1.00 58.28 107 LYS A C 1
ATOM 827 O O . LYS A 1 107 ? -22.312 -9.779 -0.608 1.00 58.28 107 LYS A O 1
#

Radius of gyration: 21.02 Å; chains: 1; bounding box: 57×35×50 Å

Organism: NCBI:txid174260

pLDDT: mean 78.87, std 13.79, range [51.84, 96.44]

InterPro domains:
  IPR024079 Metallopeptidase, catalytic domain superfamily [G3DSA:3.40.390.10] (13-107)

Secondary structure (DSSP, 8-state):
-THHHHHHHHHGGG-PPPPTTTT---TTEETTTEE--HHHHHHHHTT-BTTBTT--S--TTSSPGGGEEEE---GGGGG-HHHH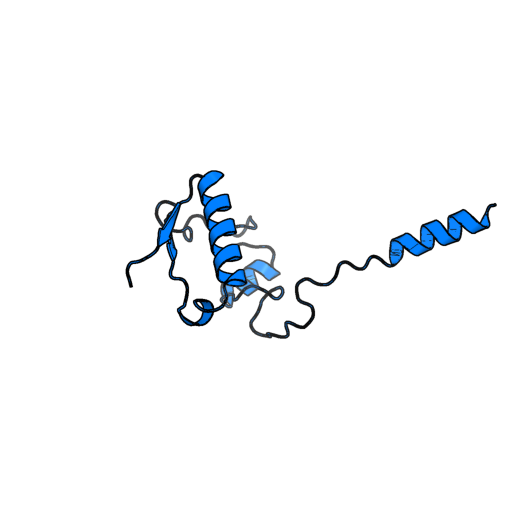HHHHHHHHHHHHHSS-EEEEPP-

Foldseek 3Di:
DVVVVVVVVVVVVPPDPPQPQVVQPDPCDDSSPDRDDPLQNVQVVVQHGSVGRPHDDDDPPPADVVLEAEDEDDPVCVPVPVVVVVVVVVQVVDVVPDPHHYHYDDD